Protein AF-A0A9E3W0N4-F1 (afdb_monomer_lite)

Secondary structure (DSSP, 8-state):
--EEEEEE-TTS-EEEEEE---------TTSHHHHHHTT--------S----HHHHHHHHTS--

Sequence (64 aa):
VEEFDSRLDPRGGDYHWLTGRFENDDPGEDTDQNALDSNFVSVVPVQFDMTAYKAMKTIDSWNL

Structure (mmCIF, N/CA/C/O backbone):
data_A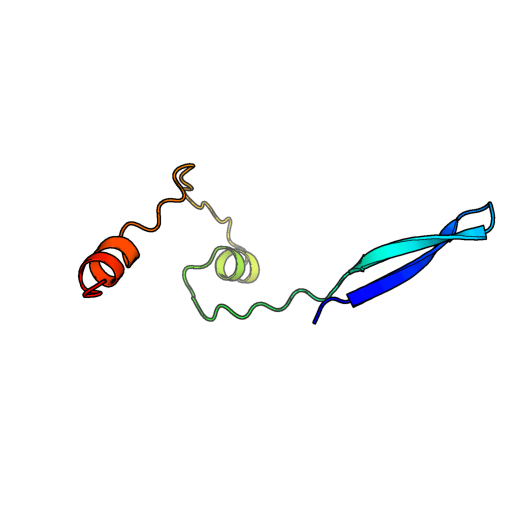F-A0A9E3W0N4-F1
#
_entry.id   AF-A0A9E3W0N4-F1
#
loop_
_atom_site.group_PDB
_atom_site.id
_atom_site.type_symbol
_atom_site.label_atom_id
_atom_site.label_alt_id
_atom_site.label_comp_id
_atom_site.label_asym_id
_atom_site.label_entity_id
_atom_site.label_seq_id
_atom_site.pdbx_PDB_ins_code
_atom_site.Cartn_x
_atom_site.Cartn_y
_atom_site.Cartn_z
_atom_site.occupancy
_atom_site.B_iso_or_equiv
_atom_site.auth_seq_id
_atom_site.auth_comp_id
_atom_site.auth_asym_id
_atom_site.auth_atom_id
_atom_site.pdbx_PDB_model_num
ATOM 1 N N . VAL A 1 1 ? 13.495 -7.104 -0.183 1.00 65.56 1 VAL A N 1
ATOM 2 C CA . VAL A 1 1 ? 14.708 -6.871 -1.007 1.00 65.56 1 VAL A CA 1
ATOM 3 C C . VAL A 1 1 ? 14.218 -6.328 -2.331 1.00 65.56 1 VAL A C 1
ATOM 5 O O . VAL A 1 1 ? 13.331 -6.948 -2.895 1.00 65.56 1 VAL A O 1
ATOM 8 N N . GLU A 1 2 ? 14.685 -5.161 -2.770 1.00 73.44 2 GLU A N 1
ATOM 9 C CA . GLU A 1 2 ? 14.256 -4.598 -4.059 1.00 73.44 2 GLU A CA 1
ATOM 10 C C . GLU A 1 2 ? 14.882 -5.401 -5.212 1.00 73.44 2 GLU A C 1
ATOM 12 O O . GLU A 1 2 ? 16.089 -5.650 -5.207 1.00 73.44 2 GLU A O 1
ATOM 17 N N . GLU A 1 3 ? 14.060 -5.840 -6.170 1.00 88.81 3 GLU A N 1
ATOM 18 C CA . GLU A 1 3 ? 14.485 -6.611 -7.343 1.00 88.81 3 GLU A CA 1
ATOM 19 C C . GLU A 1 3 ? 14.449 -5.707 -8.580 1.00 88.81 3 GLU A C 1
ATOM 21 O O . GLU A 1 3 ? 13.439 -5.060 -8.859 1.00 88.81 3 GLU A O 1
ATOM 26 N N . PHE A 1 4 ? 15.538 -5.661 -9.348 1.00 93.38 4 PHE A N 1
ATOM 27 C CA . PHE A 1 4 ? 15.628 -4.836 -10.552 1.00 93.38 4 PHE A CA 1
ATOM 28 C C . PHE A 1 4 ? 15.968 -5.688 -11.772 1.00 93.38 4 PHE A C 1
ATOM 30 O O . PHE A 1 4 ? 16.969 -6.406 -11.775 1.00 93.38 4 PHE A O 1
ATOM 37 N N . ASP A 1 5 ? 15.176 -5.548 -12.832 1.00 94.06 5 ASP A N 1
ATOM 38 C CA . ASP A 1 5 ? 15.465 -6.144 -14.136 1.00 94.06 5 ASP A CA 1
ATOM 39 C C . ASP A 1 5 ? 16.211 -5.128 -15.012 1.00 94.06 5 ASP A C 1
ATOM 41 O O . ASP A 1 5 ? 15.671 -4.075 -15.362 1.00 94.06 5 ASP A O 1
ATOM 45 N N . SER A 1 6 ? 17.471 -5.429 -15.332 1.00 94.50 6 SER A N 1
ATOM 46 C CA . SER A 1 6 ? 18.366 -4.543 -16.088 1.00 94.50 6 SER A CA 1
ATOM 47 C C . SER A 1 6 ? 18.305 -4.848 -17.580 1.00 94.50 6 SER A C 1
ATOM 49 O O . SER A 1 6 ? 18.470 -5.995 -17.995 1.00 94.50 6 SER A O 1
ATOM 51 N N . ARG A 1 7 ? 18.107 -3.817 -18.402 1.00 95.88 7 ARG A N 1
ATOM 52 C CA . ARG A 1 7 ? 17.975 -3.936 -19.858 1.00 95.88 7 ARG A CA 1
ATOM 53 C C . ARG A 1 7 ? 18.728 -2.820 -20.576 1.00 95.88 7 ARG A C 1
ATOM 55 O O . ARG A 1 7 ? 19.064 -1.800 -19.985 1.00 95.88 7 ARG A O 1
ATOM 62 N N . LEU A 1 8 ? 18.936 -3.011 -21.877 1.00 97.38 8 LEU A N 1
ATOM 63 C CA . LEU A 1 8 ? 19.545 -2.025 -22.768 1.00 97.38 8 LEU A CA 1
ATOM 64 C C . LEU A 1 8 ? 18.493 -1.409 -23.690 1.00 97.38 8 LEU A C 1
ATOM 66 O O . LEU A 1 8 ? 17.664 -2.122 -24.267 1.00 97.38 8 LEU A O 1
ATOM 70 N N . ASP A 1 9 ? 18.515 -0.085 -23.833 1.00 95.56 9 ASP A N 1
ATOM 71 C CA . ASP A 1 9 ? 17.740 0.614 -24.856 1.00 95.56 9 ASP A CA 1
ATOM 72 C C . ASP A 1 9 ? 18.343 0.349 -26.257 1.00 95.56 9 ASP A C 1
ATOM 74 O O . ASP A 1 9 ? 1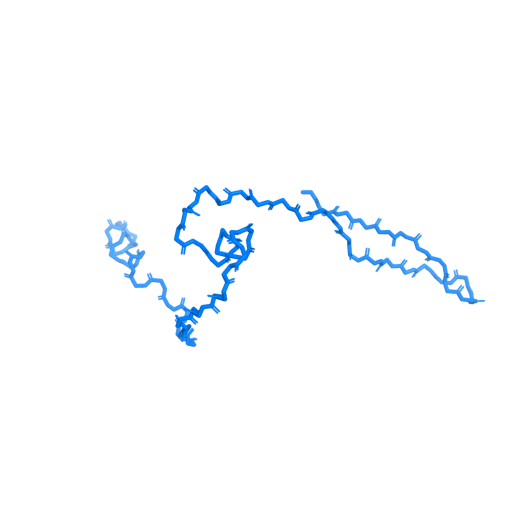9.474 -0.134 -26.377 1.00 95.56 9 ASP A O 1
ATOM 78 N N . PRO A 1 10 ? 17.633 0.662 -27.357 1.00 96.19 10 PRO A N 1
ATOM 79 C CA . PRO A 1 10 ? 18.152 0.438 -28.712 1.00 96.19 10 PRO A CA 1
ATOM 80 C C . PRO A 1 10 ? 19.442 1.203 -29.060 1.00 96.19 10 PRO A C 1
ATOM 82 O O . PRO A 1 10 ? 20.048 0.932 -30.094 1.00 96.19 10 PRO A O 1
ATOM 85 N N . ARG A 1 11 ? 19.852 2.176 -28.237 1.00 96.50 11 ARG A N 1
ATOM 86 C CA . ARG A 1 11 ? 21.091 2.957 -28.375 1.00 96.50 11 ARG A CA 1
ATOM 87 C C . ARG A 1 11 ? 22.197 2.449 -27.438 1.00 96.50 11 ARG A C 1
ATOM 89 O O . ARG A 1 11 ? 23.273 3.040 -27.419 1.00 96.50 11 ARG A O 1
ATOM 96 N N . GLY A 1 12 ? 21.949 1.369 -26.694 1.00 94.56 12 GLY A N 1
ATOM 97 C CA . GLY A 1 12 ? 22.889 0.760 -25.756 1.00 94.56 12 GLY A CA 1
ATOM 98 C C . GLY A 1 12 ? 22.944 1.431 -24.382 1.00 94.56 12 GLY A C 1
ATOM 99 O O . GLY A 1 12 ? 23.903 1.202 -23.655 1.00 94.56 12 GLY A O 1
ATOM 100 N N . GLY A 1 13 ? 21.966 2.271 -24.029 1.00 96.62 13 GLY A N 1
ATOM 101 C CA . GLY A 1 13 ? 21.861 2.849 -22.689 1.00 96.62 13 GLY A CA 1
ATOM 102 C C . GLY A 1 13 ? 21.202 1.884 -21.705 1.00 96.62 13 GLY A C 1
ATOM 103 O O . GLY A 1 13 ? 20.157 1.313 -22.018 1.00 96.62 13 GLY A O 1
ATOM 104 N N . ASP A 1 14 ? 21.782 1.732 -20.517 1.00 96.62 14 ASP A N 1
ATOM 105 C CA . ASP A 1 14 ? 21.195 0.930 -19.442 1.00 96.62 14 ASP A CA 1
ATOM 106 C C . ASP A 1 14 ? 19.913 1.577 -18.896 1.00 96.62 14 ASP A C 1
ATOM 108 O O . ASP A 1 14 ? 19.846 2.788 -18.664 1.00 96.62 14 ASP A O 1
ATOM 112 N N . TYR A 1 15 ? 18.894 0.756 -18.650 1.00 95.38 15 TYR A N 1
ATOM 113 C CA . TYR A 1 15 ? 17.731 1.121 -17.851 1.00 95.38 15 TYR A CA 1
ATOM 114 C C . TYR A 1 15 ? 17.264 -0.069 -17.014 1.00 95.38 15 TYR A C 1
ATOM 116 O O . TYR A 1 15 ? 17.491 -1.230 -17.355 1.00 95.38 15 TYR A O 1
ATOM 124 N N . HIS A 1 16 ? 16.589 0.228 -15.907 1.00 95.38 16 HIS A N 1
ATOM 125 C CA . HIS A 1 16 ? 16.164 -0.779 -14.945 1.00 95.38 16 HIS A CA 1
ATOM 126 C C . HIS A 1 16 ? 14.659 -0.678 -14.723 1.00 95.38 16 HIS A C 1
ATOM 128 O O . HIS A 1 16 ? 14.130 0.412 -14.4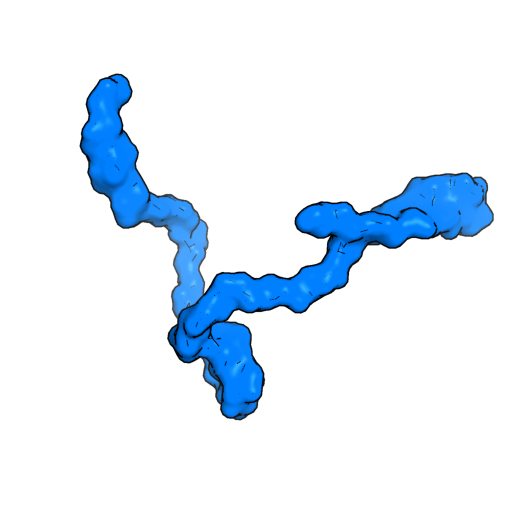99 1.00 95.38 16 HIS A O 1
ATOM 134 N N . TRP A 1 17 ? 13.974 -1.815 -14.767 1.00 95.50 17 TRP A N 1
ATOM 135 C CA . TRP A 1 17 ? 12.616 -1.927 -14.255 1.00 95.50 17 TRP A CA 1
ATOM 136 C C . TRP A 1 17 ? 12.677 -2.287 -12.777 1.00 95.50 17 TRP A C 1
ATOM 138 O O . TRP A 1 17 ? 13.347 -3.250 -12.408 1.00 95.50 17 TRP A O 1
ATOM 148 N N . LEU A 1 18 ? 11.958 -1.535 -11.941 1.00 93.69 18 LEU A N 1
ATOM 149 C CA . LEU A 1 18 ? 11.648 -1.998 -10.594 1.00 93.69 18 LEU A CA 1
ATOM 150 C C . LEU A 1 18 ? 10.682 -3.177 -10.722 1.00 93.69 18 LEU A C 1
ATOM 152 O O . LEU A 1 18 ? 9.637 -3.075 -11.366 1.00 93.69 18 LEU A O 1
ATOM 156 N N . THR A 1 19 ? 11.064 -4.295 -10.131 1.00 92.94 19 THR A N 1
ATOM 157 C CA . THR A 1 19 ? 10.328 -5.555 -10.166 1.00 92.94 19 THR A CA 1
ATOM 158 C C . THR A 1 19 ? 10.223 -6.122 -8.755 1.00 92.94 19 THR A C 1
ATOM 160 O O . THR A 1 19 ? 10.661 -5.515 -7.776 1.00 92.94 19 THR A O 1
ATOM 163 N N . GLY A 1 20 ? 9.605 -7.288 -8.647 1.00 90.62 20 GLY A N 1
ATOM 164 C CA . GLY A 1 20 ? 9.514 -8.025 -7.405 1.00 90.62 20 GLY A CA 1
ATOM 165 C C . GLY A 1 20 ? 8.437 -9.084 -7.497 1.00 90.62 20 GLY A C 1
ATOM 166 O O . GLY A 1 20 ? 7.782 -9.267 -8.529 1.00 90.62 20 GLY A O 1
ATOM 167 N N . ARG A 1 21 ? 8.240 -9.770 -6.379 1.00 89.00 21 ARG A N 1
ATOM 168 C CA . ARG A 1 21 ? 7.141 -10.706 -6.191 1.00 89.00 21 ARG A CA 1
ATOM 169 C C . ARG A 1 21 ? 6.170 -10.103 -5.201 1.00 89.00 21 ARG A C 1
ATOM 171 O O . ARG A 1 21 ? 6.581 -9.494 -4.218 1.00 89.00 21 ARG A O 1
ATOM 178 N N . PHE A 1 22 ? 4.887 -10.261 -5.492 1.00 87.81 22 PHE A N 1
ATOM 179 C CA . PHE A 1 22 ? 3.862 -9.951 -4.516 1.00 87.81 22 PHE A CA 1
ATOM 180 C C . PHE A 1 22 ? 3.917 -11.015 -3.418 1.00 87.81 22 PHE A C 1
ATOM 182 O O . PHE A 1 22 ? 3.715 -12.198 -3.693 1.00 87.81 22 PHE A O 1
ATOM 189 N N . GLU A 1 23 ? 4.219 -10.582 -2.201 1.00 88.50 23 GLU A N 1
ATOM 190 C CA . GLU A 1 23 ? 4.171 -11.395 -0.992 1.00 88.50 23 GLU A CA 1
ATOM 191 C C . GLU A 1 23 ? 3.176 -10.720 -0.048 1.00 88.50 23 GLU A C 1
ATOM 193 O O . GLU A 1 23 ? 3.300 -9.530 0.245 1.00 88.50 23 GLU A O 1
ATOM 198 N N . ASN A 1 24 ? 2.139 -11.459 0.351 1.00 88.56 24 ASN A N 1
ATOM 199 C CA . ASN A 1 24 ? 1.164 -10.966 1.312 1.00 88.56 24 ASN A CA 1
ATOM 200 C C . ASN A 1 24 ? 1.599 -11.382 2.721 1.00 88.56 24 ASN A C 1
ATOM 202 O O . ASN A 1 24 ? 1.450 -12.545 3.095 1.00 88.56 24 ASN A O 1
ATOM 206 N N . ASP A 1 25 ? 2.130 -10.422 3.474 1.00 88.88 25 ASP A N 1
ATOM 207 C CA . ASP A 1 25 ? 2.547 -10.602 4.867 1.00 88.88 25 ASP A CA 1
ATOM 208 C C . ASP A 1 25 ? 1.426 -10.296 5.877 1.00 88.88 25 ASP A C 1
ATOM 210 O O . ASP A 1 25 ? 1.646 -10.406 7.085 1.00 88.88 25 ASP A O 1
ATOM 214 N N . ASP A 1 26 ? 0.235 -9.895 5.417 1.00 87.75 26 ASP A N 1
ATOM 215 C CA . ASP A 1 26 ? -0.913 -9.617 6.278 1.00 87.75 26 ASP A CA 1
ATOM 216 C C . ASP A 1 26 ? -1.757 -10.891 6.484 1.00 87.75 26 ASP A C 1
ATOM 218 O O . ASP A 1 26 ? -2.393 -11.371 5.540 1.00 87.75 26 ASP A O 1
ATOM 222 N N . PRO A 1 27 ? -1.793 -11.465 7.705 1.00 84.88 27 PRO A N 1
ATOM 223 C CA . PRO A 1 27 ? -2.612 -12.635 8.004 1.00 84.88 27 PRO A CA 1
ATOM 224 C C . PRO A 1 27 ? -4.088 -12.288 8.283 1.00 84.88 27 PRO A C 1
ATOM 226 O O . PRO A 1 27 ? -4.845 -13.171 8.685 1.00 84.88 27 PRO A O 1
ATOM 229 N N . GLY A 1 28 ? -4.495 -11.020 8.161 1.00 90.62 28 GLY A N 1
ATOM 230 C CA . GLY A 1 28 ? -5.843 -10.552 8.465 1.00 90.62 28 GLY A CA 1
ATOM 231 C C . GLY A 1 28 ? -6.915 -11.110 7.523 1.00 90.62 28 GLY A C 1
ATOM 232 O O . GLY A 1 28 ? -6.820 -11.009 6.298 1.00 90.62 28 GLY A O 1
ATOM 233 N N . GLU A 1 29 ? -7.988 -11.652 8.102 1.00 91.81 29 GLU A N 1
ATOM 234 C CA . GLU A 1 29 ? -9.153 -12.150 7.352 1.00 91.81 29 GLU A CA 1
ATOM 235 C C . GLU A 1 29 ? -10.115 -11.024 6.921 1.00 91.81 29 GLU A C 1
ATOM 237 O O . GLU A 1 29 ? -10.986 -11.239 6.078 1.00 91.81 29 GLU A O 1
ATOM 242 N N . ASP A 1 30 ? -9.963 -9.818 7.471 1.00 92.88 30 ASP A N 1
ATOM 243 C CA . ASP A 1 30 ? -10.743 -8.619 7.142 1.00 92.88 30 ASP A CA 1
ATOM 244 C C . ASP A 1 30 ? -10.087 -7.739 6.062 1.00 92.88 30 ASP A C 1
ATOM 246 O O . ASP A 1 30 ? -10.527 -6.614 5.814 1.00 92.88 30 ASP A O 1
ATOM 250 N N . THR A 1 31 ? -9.057 -8.261 5.396 1.00 95.06 31 THR A N 1
ATOM 251 C CA . THR A 1 31 ? -8.348 -7.584 4.309 1.00 95.06 31 THR A CA 1
ATOM 252 C C . THR A 1 31 ? -9.107 -7.674 2.985 1.00 95.06 31 THR A C 1
ATOM 254 O O . THR A 1 31 ? -9.888 -8.595 2.724 1.00 95.06 31 THR A O 1
ATOM 257 N N . ASP A 1 32 ? -8.855 -6.710 2.102 1.00 95.44 32 ASP A N 1
ATOM 258 C CA . ASP A 1 32 ? -9.370 -6.731 0.735 1.00 95.44 32 ASP A CA 1
ATOM 259 C C . ASP A 1 32 ? -8.821 -7.910 -0.073 1.00 95.44 32 ASP A C 1
ATOM 261 O O . ASP A 1 32 ? -9.587 -8.556 -0.790 1.00 95.44 32 ASP A O 1
ATOM 265 N N . GLN A 1 33 ? -7.537 -8.233 0.092 1.00 95.31 33 GLN A N 1
ATOM 266 C CA . GLN A 1 33 ? -6.897 -9.381 -0.542 1.00 95.31 33 GLN A CA 1
ATOM 267 C C . GLN A 1 33 ? -7.611 -10.694 -0.184 1.00 95.31 33 GLN A C 1
ATOM 269 O O . GLN A 1 33 ? -7.962 -11.453 -1.087 1.00 95.31 33 GLN A O 1
ATOM 274 N N . ASN A 1 34 ? -7.921 -10.926 1.098 1.00 94.88 34 ASN A N 1
ATOM 275 C CA . ASN A 1 34 ? -8.642 -12.130 1.523 1.00 94.88 34 ASN A CA 1
ATOM 276 C C . ASN A 1 34 ? -10.050 -12.226 0.903 1.00 94.88 34 ASN A C 1
ATOM 278 O O . ASN A 1 34 ? -10.490 -13.308 0.499 1.00 94.88 34 ASN A O 1
ATOM 282 N N . ALA A 1 35 ? -10.760 -11.098 0.784 1.00 96.06 35 ALA A N 1
ATOM 283 C CA . ALA A 1 35 ? -12.070 -11.063 0.136 1.00 96.06 35 ALA A CA 1
ATOM 284 C C . ALA A 1 35 ? -11.986 -11.453 -1.351 1.00 96.06 35 ALA A C 1
ATOM 286 O O . ALA A 1 35 ? -12.823 -12.224 -1.829 1.00 96.06 35 ALA A O 1
ATOM 287 N N . LEU A 1 36 ? -10.966 -10.966 -2.067 1.00 95.12 36 LEU A N 1
ATOM 288 C CA . LEU A 1 36 ? -10.734 -11.303 -3.474 1.00 95.12 36 LEU A CA 1
ATOM 289 C C . LEU A 1 36 ? -10.345 -12.776 -3.654 1.00 95.12 36 LEU A C 1
ATOM 291 O O . LEU A 1 36 ? -10.919 -13.446 -4.513 1.00 95.12 36 LEU A O 1
ATOM 295 N N . ASP A 1 37 ? -9.450 -13.301 -2.813 1.00 94.56 37 ASP A N 1
ATOM 296 C CA . ASP A 1 37 ? -9.055 -14.719 -2.827 1.00 94.56 37 ASP A CA 1
ATOM 297 C C . ASP A 1 37 ? -10.249 -15.649 -2.535 1.00 94.56 37 ASP A C 1
ATOM 299 O O . ASP A 1 37 ? -10.326 -16.774 -3.035 1.00 94.56 37 ASP A O 1
ATOM 303 N N . SER A 1 38 ? -11.237 -15.143 -1.792 1.00 95.69 38 SER A N 1
ATOM 304 C CA . SER A 1 38 ? -12.505 -15.816 -1.492 1.00 95.69 38 SER A CA 1
ATOM 305 C C . SER A 1 38 ? -13.602 -15.600 -2.552 1.00 95.69 38 SER A C 1
ATOM 307 O O . SER A 1 38 ? -14.748 -15.992 -2.329 1.00 95.69 38 SER A O 1
ATOM 309 N N . ASN A 1 39 ? -13.281 -15.016 -3.713 1.00 97.50 39 ASN A N 1
ATOM 310 C CA . ASN A 1 39 ? -14.209 -14.701 -4.812 1.00 97.50 39 ASN A CA 1
ATOM 311 C C . ASN A 1 39 ? -15.345 -13.720 -4.452 1.00 97.50 39 ASN A C 1
ATOM 313 O O . ASN A 1 39 ? -16.438 -13.786 -5.026 1.00 97.50 39 ASN A O 1
ATOM 317 N N . PHE A 1 40 ? -15.099 -12.784 -3.536 1.00 98.06 40 PHE A N 1
ATOM 318 C CA . PHE A 1 40 ? -16.019 -11.690 -3.227 1.00 98.06 40 PHE A CA 1
ATOM 319 C C . PHE A 1 40 ? -15.539 -10.353 -3.803 1.00 98.06 40 PHE A C 1
ATOM 321 O O . PHE A 1 40 ? -14.366 -10.158 -4.109 1.00 98.06 40 PHE A O 1
ATOM 328 N N . VAL A 1 41 ? -16.466 -9.400 -3.936 1.00 97.69 41 VAL A N 1
ATOM 329 C CA . VAL A 1 41 ? -16.129 -7.996 -4.209 1.00 97.69 41 VAL A CA 1
ATOM 330 C C . VAL A 1 41 ? -15.716 -7.326 -2.899 1.00 97.69 41 VAL A C 1
ATOM 332 O O . VAL A 1 41 ? -16.447 -7.418 -1.914 1.00 97.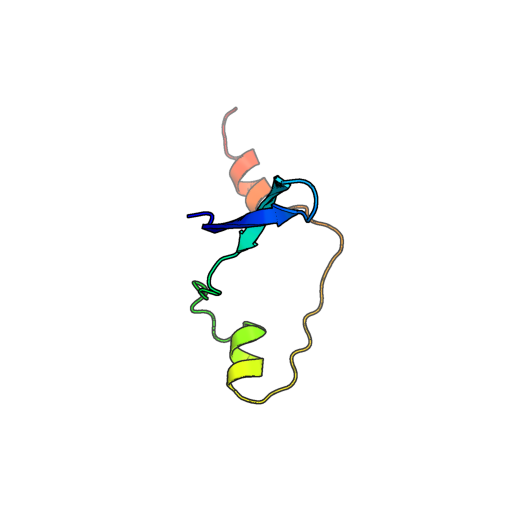69 41 VAL A O 1
ATOM 335 N N . SER A 1 42 ? -14.589 -6.610 -2.906 1.00 97.69 42 SER A N 1
ATOM 336 C CA . SER A 1 42 ? -14.141 -5.798 -1.769 1.00 97.69 42 SER A CA 1
ATOM 337 C 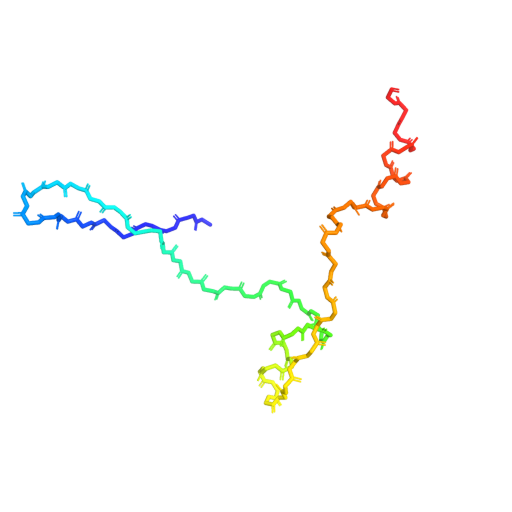C . SER A 1 42 ? -14.574 -4.336 -1.912 1.00 97.69 42 SER A C 1
ATOM 339 O O . SER A 1 42 ? -14.454 -3.740 -2.985 1.00 97.69 42 SER A O 1
ATOM 341 N N . VAL A 1 43 ? -15.073 -3.749 -0.822 1.00 97.06 43 VAL A N 1
ATOM 342 C CA . VAL A 1 43 ? -15.390 -2.319 -0.717 1.00 97.06 43 VAL A CA 1
ATOM 343 C C . VAL A 1 43 ? -14.721 -1.775 0.538 1.00 97.06 43 VAL A C 1
ATOM 345 O O . VAL A 1 43 ? -15.194 -2.005 1.649 1.00 97.06 43 VAL A O 1
ATOM 348 N N . VAL A 1 44 ? -13.629 -1.033 0.353 1.00 96.38 44 VAL A N 1
ATOM 349 C CA . VAL A 1 44 ? -12.830 -0.481 1.453 1.00 96.38 44 VAL A CA 1
ATOM 350 C C . VAL A 1 44 ? -13.078 1.027 1.564 1.00 96.38 44 VAL A C 1
ATOM 352 O O . VAL A 1 44 ? -12.719 1.771 0.648 1.00 96.38 44 VAL A O 1
ATOM 355 N N . PRO A 1 45 ? -13.696 1.523 2.650 1.00 96.00 45 PRO A N 1
ATOM 356 C CA . PRO A 1 45 ? -13.806 2.957 2.881 1.00 96.00 45 PRO A CA 1
ATOM 357 C C . PRO A 1 45 ? -12.427 3.528 3.233 1.00 96.00 45 PRO A C 1
ATOM 359 O O . PRO A 1 45 ? -11.851 3.196 4.267 1.00 96.00 45 PRO A O 1
ATOM 362 N N . VAL A 1 46 ? -11.904 4.404 2.376 1.00 95.44 46 VAL A N 1
ATOM 363 C CA . VAL A 1 46 ? -10.597 5.052 2.563 1.00 95.44 46 VAL A CA 1
ATOM 364 C C . VAL A 1 46 ? -10.746 6.517 2.970 1.00 95.44 46 VAL A C 1
ATOM 366 O O . VAL A 1 46 ? -11.732 7.176 2.637 1.00 95.44 46 VAL A O 1
ATOM 369 N N . GLN A 1 47 ? -9.743 7.037 3.676 1.00 95.25 47 GLN A N 1
ATOM 370 C CA . GLN A 1 47 ? -9.653 8.440 4.086 1.00 95.25 47 GLN A CA 1
ATOM 371 C C . GLN A 1 47 ? -8.398 9.091 3.495 1.00 95.25 47 GLN A C 1
ATOM 373 O O . GLN A 1 47 ? -7.366 8.440 3.360 1.00 95.25 47 GLN A O 1
ATOM 378 N N . PHE A 1 48 ? -8.476 10.380 3.151 1.00 96.81 48 PHE A N 1
ATOM 379 C CA . PHE A 1 48 ? -7.322 11.141 2.648 1.00 96.81 48 PHE A CA 1
ATOM 380 C C . PHE A 1 48 ? -6.396 11.627 3.773 1.00 96.81 48 PHE A C 1
ATOM 382 O O . PHE A 1 48 ? -5.240 11.963 3.525 1.00 96.81 48 PHE A O 1
ATOM 389 N N . ASP A 1 49 ? -6.910 11.697 5.001 1.00 97.25 49 ASP A N 1
ATOM 390 C CA . ASP A 1 49 ? -6.128 12.058 6.174 1.00 97.25 49 ASP A CA 1
ATOM 391 C C . ASP A 1 49 ? -5.259 10.871 6.604 1.00 97.25 49 ASP A C 1
ATOM 393 O O . ASP A 1 49 ? -5.755 9.840 7.065 1.00 97.25 49 ASP A O 1
ATOM 397 N N . MET A 1 50 ? -3.948 11.022 6.429 1.00 96.00 50 MET A N 1
ATOM 398 C CA . MET A 1 50 ? -2.952 10.003 6.762 1.00 96.00 50 MET A CA 1
ATOM 399 C C . MET A 1 50 ? -2.405 10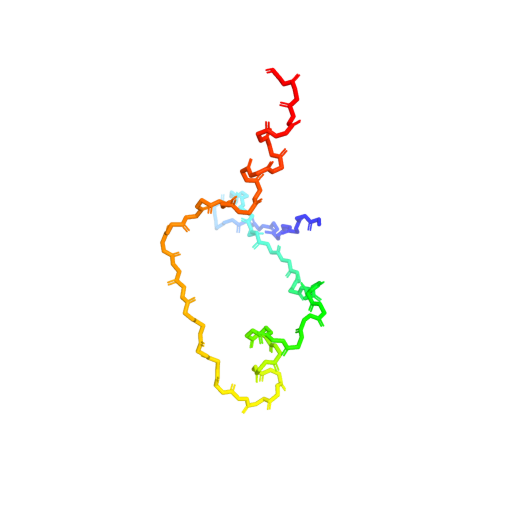.150 8.191 1.00 96.00 50 MET A C 1
ATOM 401 O O . MET A 1 50 ? -1.438 9.480 8.553 1.00 96.00 50 MET A O 1
ATOM 405 N N . THR A 1 51 ? -2.990 11.022 9.018 1.00 95.12 51 THR A N 1
ATOM 406 C CA . THR A 1 51 ? -2.555 11.209 10.405 1.00 95.12 51 THR A CA 1
ATOM 407 C C . THR A 1 51 ? -2.797 9.935 11.216 1.00 95.12 51 THR A C 1
ATOM 409 O O . THR A 1 51 ? -3.929 9.492 11.420 1.00 95.12 51 THR A O 1
ATOM 412 N N . ALA A 1 52 ? -1.725 9.345 11.750 1.00 95.69 52 ALA A N 1
ATOM 413 C CA . ALA A 1 52 ? -1.796 8.165 12.607 1.00 95.69 52 ALA A CA 1
ATOM 414 C C . ALA A 1 52 ? -2.241 8.527 14.041 1.00 95.69 52 ALA A C 1
ATOM 416 O O . ALA A 1 52 ? -1.481 8.399 15.000 1.00 95.69 52 ALA A O 1
ATOM 417 N N . TYR A 1 53 ? -3.494 8.957 14.221 1.00 94.81 53 TYR A N 1
ATOM 418 C CA . TYR A 1 53 ? -4.031 9.431 15.509 1.00 94.81 53 TYR A CA 1
ATOM 419 C C . TYR A 1 53 ? -3.854 8.452 16.682 1.00 94.81 53 TYR A C 1
ATOM 421 O O . TYR A 1 53 ? -3.693 8.876 17.826 1.00 94.81 53 TYR A O 1
ATOM 429 N N . LYS A 1 54 ? -3.859 7.136 16.419 1.00 93.38 54 LYS A N 1
ATOM 430 C CA . LYS A 1 54 ? -3.588 6.115 17.446 1.00 93.38 54 LYS A CA 1
ATOM 431 C C . LYS A 1 54 ? -2.157 6.214 17.986 1.00 93.38 54 LYS A C 1
ATOM 433 O O . LYS A 1 54 ? -1.964 6.070 19.189 1.00 93.38 54 LYS A O 1
ATOM 438 N N . ALA A 1 55 ? -1.187 6.490 17.114 1.00 96.06 55 ALA A N 1
ATOM 439 C CA . ALA A 1 55 ? 0.220 6.617 17.477 1.00 96.06 55 ALA A CA 1
ATOM 440 C C . ALA A 1 55 ? 0.513 7.921 18.232 1.00 96.06 55 ALA A C 1
ATOM 442 O O . ALA A 1 55 ? 1.410 7.932 19.070 1.00 96.06 55 ALA A O 1
ATOM 443 N N . MET A 1 56 ? -0.267 8.988 18.010 1.00 94.56 56 MET A N 1
ATOM 444 C CA . MET A 1 56 ? -0.086 10.270 18.709 1.00 94.56 56 MET A CA 1
ATOM 445 C C . MET A 1 56 ? -0.089 10.106 20.230 1.00 94.56 56 MET A C 1
ATOM 447 O O . MET A 1 56 ? 0.824 10.582 20.887 1.00 94.56 56 MET A O 1
ATOM 451 N N . LYS A 1 57 ? -1.029 9.327 20.787 1.00 91.25 57 LYS A N 1
ATOM 452 C CA . LYS A 1 57 ? -1.069 9.048 22.236 1.00 91.25 57 LYS A CA 1
ATOM 453 C C . LYS A 1 57 ? 0.208 8.383 22.749 1.00 91.25 57 LYS A C 1
ATOM 455 O O . LYS A 1 57 ? 0.632 8.638 23.871 1.00 91.25 57 LYS A O 1
ATOM 460 N N . THR A 1 58 ? 0.787 7.490 21.948 1.00 95.00 58 THR A N 1
ATOM 461 C CA . THR A 1 58 ? 2.046 6.825 22.282 1.00 95.00 58 THR A CA 1
ATOM 462 C C . THR A 1 58 ? 3.193 7.825 22.251 1.00 95.00 58 THR A C 1
ATOM 464 O O . THR A 1 58 ? 3.971 7.857 23.196 1.00 95.00 58 THR A O 1
ATOM 467 N N . ILE A 1 59 ? 3.266 8.666 21.222 1.00 95.31 59 ILE A N 1
ATOM 468 C CA . ILE A 1 59 ? 4.319 9.676 21.073 1.00 95.31 59 ILE A CA 1
ATOM 469 C C . ILE A 1 59 ? 4.222 10.742 22.173 1.00 95.31 59 ILE A C 1
ATOM 471 O O . ILE A 1 59 ? 5.240 11.075 22.762 1.00 95.31 59 ILE A O 1
ATOM 475 N N . ASP A 1 60 ? 3.021 11.209 22.526 1.00 93.25 60 ASP A N 1
ATOM 476 C CA . ASP A 1 60 ? 2.799 12.176 23.616 1.00 93.25 60 ASP A CA 1
ATOM 477 C C . ASP A 1 60 ? 3.274 11.646 24.980 1.00 93.25 60 ASP A C 1
ATOM 479 O O . ASP A 1 60 ? 3.591 12.414 25.885 1.00 93.25 60 ASP A O 1
ATOM 483 N N . SER A 1 61 ? 3.310 10.319 25.149 1.00 94.31 61 SER A N 1
ATOM 484 C CA . SER A 1 61 ? 3.837 9.677 26.358 1.00 94.31 61 SER A CA 1
ATOM 485 C C . SER A 1 61 ? 5.365 9.587 26.379 1.00 94.31 61 SER A C 1
ATOM 487 O O . SER A 1 61 ? 5.951 9.250 27.411 1.00 94.31 61 SER A O 1
ATOM 489 N N . TRP A 1 62 ? 6.024 9.854 25.249 1.00 94.31 62 TRP A N 1
ATOM 490 C CA . TRP A 1 62 ? 7.474 9.915 25.189 1.00 94.31 62 TRP A CA 1
ATOM 491 C C . TRP A 1 62 ? 7.897 11.220 25.850 1.00 94.31 62 TRP A C 1
ATOM 493 O O . TRP A 1 62 ? 7.505 12.302 25.430 1.00 94.31 62 TRP A O 1
ATOM 503 N N . ASN A 1 63 ? 8.676 11.107 26.921 1.00 80.75 63 ASN A N 1
ATOM 504 C CA . ASN A 1 63 ? 9.143 12.241 27.711 1.00 80.75 63 ASN A CA 1
ATOM 505 C C . ASN A 1 63 ? 10.306 12.945 26.977 1.00 80.75 63 ASN A C 1
ATOM 507 O O . ASN A 1 63 ? 11.456 12.876 27.418 1.00 80.75 63 ASN A O 1
ATOM 511 N N . LEU A 1 64 ? 10.003 13.499 25.800 1.00 75.12 64 LEU A N 1
ATOM 512 C CA . LEU A 1 64 ? 10.920 14.194 24.893 1.00 75.12 64 LEU A CA 1
ATOM 513 C C . LEU A 1 64 ? 10.991 15.695 25.183 1.00 75.12 64 LEU A C 1
ATOM 515 O O . LEU A 1 64 ? 9.953 16.284 25.559 1.00 75.12 64 LEU A O 1
#

Radius of gyration: 20.39 Å; chains: 1; bounding box: 39×30×56 Å

Foldseek 3Di:
DWDWDWDADPVRDIDIDTDDDDDDPDPDCLDCVVCVVVVHHDDDDDDPDPDPVVCVVVVVPPPD

pLDDT: mean 92.9, std 5.86, range [65.56, 98.06]